Protein AF-A0A348XDM6-F1 (afdb_monomer)

Structure (mmCIF, N/CA/C/O backbone):
data_AF-A0A348XDM6-F1
#
_entry.id   AF-A0A348XDM6-F1
#
loop_
_atom_site.group_PDB
_atom_site.id
_atom_site.type_symbol
_atom_site.label_atom_id
_atom_site.label_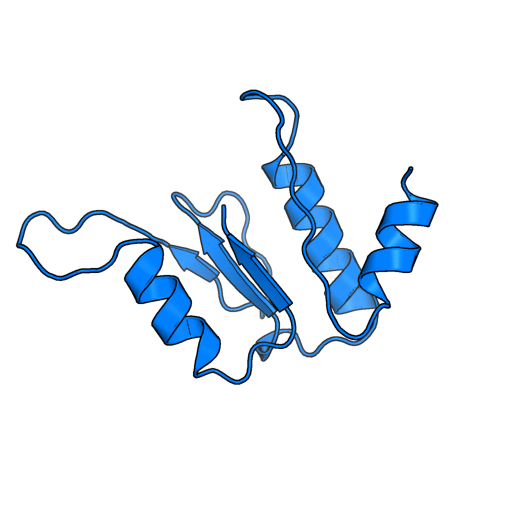alt_id
_atom_site.label_comp_id
_atom_site.label_asym_id
_atom_site.label_entity_id
_atom_site.label_seq_id
_atom_site.pdbx_PDB_ins_code
_atom_site.Cartn_x
_atom_site.Cartn_y
_atom_site.Cartn_z
_atom_site.occupancy
_atom_site.B_iso_or_equiv
_atom_site.auth_seq_id
_atom_site.auth_comp_id
_atom_site.auth_asym_id
_atom_site.auth_atom_id
_atom_site.pdbx_PDB_model_num
ATOM 1 N N . MET A 1 1 ? -15.473 7.479 -11.789 1.00 75.56 1 MET A N 1
ATOM 2 C CA . MET A 1 1 ? -14.185 6.786 -11.582 1.00 75.56 1 MET A CA 1
ATOM 3 C C . MET A 1 1 ? -13.543 7.171 -10.253 1.00 75.56 1 MET A C 1
ATOM 5 O O . MET A 1 1 ? -13.511 6.315 -9.388 1.00 75.56 1 MET A O 1
ATOM 9 N N . LEU A 1 2 ? -13.138 8.431 -10.024 1.00 82.25 2 LEU A N 1
ATOM 10 C CA . LEU A 1 2 ? -12.537 8.861 -8.740 1.00 82.25 2 LEU A CA 1
ATOM 11 C C . LEU A 1 2 ? -13.403 8.528 -7.512 1.00 82.25 2 LEU A C 1
ATOM 13 O O . LEU A 1 2 ? -12.962 7.790 -6.642 1.00 82.25 2 LEU A O 1
ATOM 17 N N . ARG A 1 3 ? -14.682 8.933 -7.513 1.00 88.19 3 ARG A N 1
ATOM 18 C CA . ARG A 1 3 ? -15.636 8.594 -6.433 1.00 88.19 3 ARG A CA 1
ATOM 19 C C . ARG A 1 3 ? -15.786 7.087 -6.190 1.00 88.19 3 ARG A C 1
ATOM 21 O O . ARG A 1 3 ? -16.072 6.662 -5.078 1.00 88.19 3 ARG A O 1
ATOM 28 N N . THR A 1 4 ? -15.620 6.281 -7.238 1.00 91.38 4 THR A N 1
ATOM 29 C CA . THR A 1 4 ? -15.687 4.818 -7.147 1.00 91.38 4 THR A CA 1
ATOM 30 C C . THR A 1 4 ? -14.457 4.283 -6.417 1.00 91.38 4 THR A C 1
ATOM 32 O O . THR A 1 4 ? -14.609 3.530 -5.462 1.00 91.38 4 THR A O 1
ATOM 35 N N . ILE A 1 5 ? -13.258 4.740 -6.791 1.00 90.00 5 ILE A N 1
ATOM 36 C CA . ILE A 1 5 ? -12.004 4.373 -6.117 1.00 90.00 5 ILE A CA 1
ATOM 37 C C . ILE A 1 5 ? -12.039 4.822 -4.651 1.00 90.00 5 ILE A C 1
ATOM 39 O O . ILE A 1 5 ? -11.781 4.014 -3.768 1.00 90.00 5 ILE A O 1
ATOM 43 N N . GLU A 1 6 ? -12.459 6.058 -4.370 1.00 90.94 6 GLU A N 1
ATOM 44 C CA . GLU A 1 6 ? -12.631 6.561 -2.997 1.00 90.94 6 GLU A CA 1
ATOM 45 C C . GLU A 1 6 ? -13.598 5.703 -2.171 1.00 90.94 6 GLU A C 1
ATOM 47 O O . GLU A 1 6 ? -13.389 5.504 -0.975 1.00 90.94 6 GLU A O 1
ATOM 52 N N . SER A 1 7 ? -14.670 5.191 -2.787 1.00 93.69 7 SER A N 1
ATOM 53 C CA . SER A 1 7 ? -15.595 4.282 -2.105 1.00 93.69 7 SER A CA 1
ATOM 54 C C . SER A 1 7 ? -14.958 2.922 -1.812 1.00 93.69 7 SER A C 1
ATOM 56 O O . SER A 1 7 ? -15.200 2.362 -0.747 1.00 93.69 7 SER A O 1
ATOM 58 N N . TRP A 1 8 ? -14.103 2.420 -2.709 1.00 94.75 8 TRP A N 1
ATOM 59 C CA . TRP A 1 8 ? -13.387 1.159 -2.520 1.00 94.75 8 TRP A CA 1
ATOM 60 C C . TRP A 1 8 ? -12.311 1.254 -1.442 1.00 94.75 8 TRP A C 1
ATOM 62 O O . TRP A 1 8 ? -12.182 0.329 -0.649 1.00 94.75 8 TRP A O 1
ATOM 72 N N . LEU A 1 9 ? -11.599 2.381 -1.349 1.00 93.50 9 LEU A N 1
ATOM 73 C CA . LEU A 1 9 ? -10.585 2.612 -0.310 1.00 93.50 9 LEU A CA 1
ATOM 74 C C . LEU A 1 9 ? -11.160 2.634 1.118 1.00 93.50 9 LEU A C 1
ATOM 76 O O . LEU A 1 9 ? -10.408 2.531 2.081 1.00 93.50 9 LEU A O 1
ATOM 80 N N . LYS A 1 10 ? -12.485 2.755 1.269 1.00 92.50 10 LYS A N 1
ATOM 81 C CA . LYS A 1 10 ? -13.185 2.694 2.564 1.00 92.50 10 LYS A CA 1
ATOM 82 C C . LYS A 1 10 ? -13.643 1.285 2.939 1.00 92.50 10 LYS A C 1
ATOM 84 O O . LYS A 1 10 ? -14.154 1.091 4.040 1.00 92.50 10 LYS A O 1
ATOM 89 N N . LEU A 1 11 ? -13.528 0.320 2.027 1.00 93.19 11 LEU A N 1
ATOM 90 C CA . LEU A 1 11 ? -13.902 -1.061 2.304 1.00 93.19 11 LEU A CA 1
ATOM 91 C C . LEU A 1 11 ? -12.867 -1.707 3.239 1.00 93.19 11 LEU A C 1
ATOM 93 O O . LEU A 1 11 ? -11.683 -1.391 3.154 1.00 93.19 11 LEU A O 1
ATOM 97 N N . PRO A 1 12 ? -13.285 -2.643 4.110 1.00 89.94 12 PRO A N 1
ATOM 98 C CA . PRO A 1 12 ? -12.387 -3.290 5.072 1.00 89.94 12 PRO A CA 1
ATOM 99 C C . PRO A 1 12 ? -11.329 -4.192 4.416 1.00 89.94 12 PRO A C 1
ATOM 101 O O . PRO A 1 12 ? -10.387 -4.616 5.079 1.00 89.94 12 PRO A O 1
ATOM 104 N N . GLY A 1 13 ? -11.492 -4.514 3.133 1.00 92.19 13 GLY A N 1
ATOM 105 C CA . GLY A 1 13 ? -10.546 -5.295 2.353 1.00 92.19 13 GLY A CA 1
ATOM 106 C C . GLY A 1 13 ? -10.991 -5.423 0.899 1.00 92.19 13 GLY A C 1
ATOM 107 O 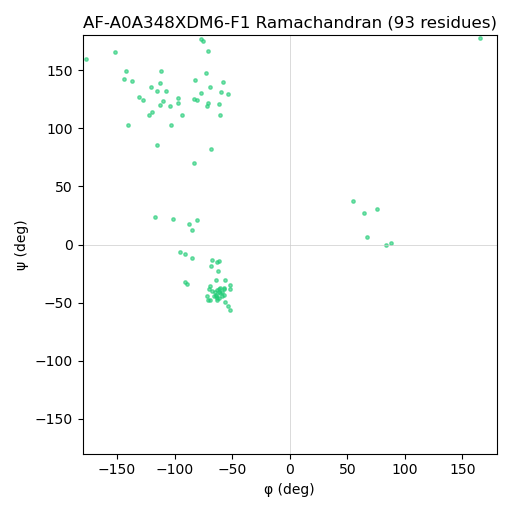O . GLY A 1 13 ? -12.164 -5.236 0.571 1.00 92.19 13 GLY A O 1
ATOM 108 N N . GLY A 1 14 ? -10.041 -5.741 0.025 1.00 93.94 14 GLY A N 1
ATOM 109 C CA . GLY A 1 14 ? -10.261 -5.899 -1.408 1.00 93.94 14 GLY A CA 1
ATOM 110 C C . GLY A 1 14 ? -8.944 -5.902 -2.180 1.00 93.94 14 GLY A C 1
ATOM 111 O O . GLY A 1 14 ? -7.875 -5.730 -1.598 1.00 93.94 14 GLY A O 1
ATOM 112 N N . LEU A 1 15 ? -9.031 -6.090 -3.497 1.00 94.31 15 LEU A N 1
ATOM 113 C CA . LEU A 1 15 ? -7.892 -6.028 -4.409 1.00 94.31 15 LEU A CA 1
ATOM 114 C C . LEU A 1 15 ? -8.211 -5.052 -5.542 1.00 94.31 15 LEU A C 1
ATOM 116 O O . LEU A 1 15 ? -9.212 -5.213 -6.238 1.00 94.31 15 LEU A O 1
ATOM 120 N N . ILE A 1 16 ? -7.347 -4.056 -5.730 1.00 92.75 16 ILE A N 1
ATOM 121 C CA . ILE A 1 16 ? -7.413 -3.117 -6.852 1.00 92.75 16 ILE A CA 1
ATOM 122 C C . ILE A 1 16 ? -6.226 -3.414 -7.767 1.00 92.75 16 ILE A C 1
ATOM 124 O O . ILE A 1 16 ? -5.081 -3.383 -7.327 1.00 92.75 16 ILE A O 1
ATOM 128 N N . ILE A 1 17 ? -6.502 -3.705 -9.039 1.00 92.88 17 ILE A N 1
ATOM 129 C CA . ILE A 1 17 ? -5.486 -3.994 -10.059 1.00 92.88 17 ILE A CA 1
ATOM 130 C C . ILE A 1 17 ? -5.544 -2.897 -11.120 1.00 92.88 17 ILE A C 1
ATOM 132 O O . ILE A 1 17 ? -6.622 -2.573 -11.618 1.00 92.88 17 ILE A O 1
ATOM 136 N N . LEU A 1 18 ? -4.384 -2.348 -11.484 1.00 90.69 18 LEU A N 1
ATOM 137 C CA . LEU A 1 18 ? -4.243 -1.307 -12.506 1.00 90.69 18 LEU A CA 1
ATOM 138 C C . LEU A 1 18 ? -3.433 -1.843 -13.703 1.00 90.69 18 LEU A C 1
ATOM 140 O O . LEU A 1 18 ? -2.213 -1.667 -13.737 1.00 90.69 18 LEU A O 1
ATOM 144 N N . PRO A 1 19 ? -4.076 -2.515 -14.679 1.00 88.12 19 PRO A N 1
ATOM 145 C CA . PRO A 1 19 ? -3.412 -3.078 -15.854 1.00 88.12 19 PRO A CA 1
ATOM 146 C C . PRO A 1 19 ? -3.220 -1.999 -16.930 1.00 88.12 19 PRO A C 1
ATOM 148 O O . PRO A 1 19 ? -3.898 -1.990 -17.956 1.00 88.12 19 PRO A O 1
ATOM 151 N N . VAL A 1 20 ? -2.331 -1.045 -16.668 1.00 87.62 20 VAL A N 1
ATOM 152 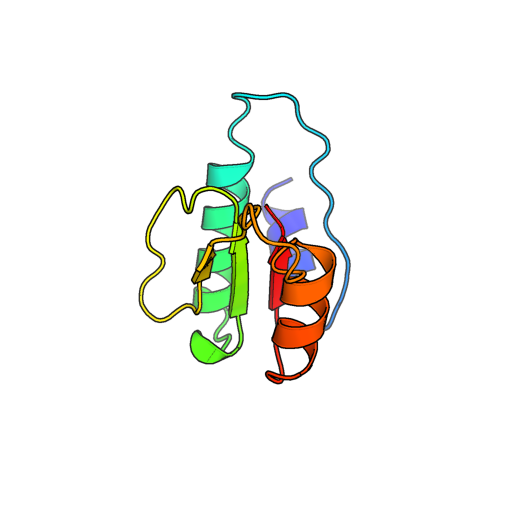C CA . VAL A 1 20 ? -2.042 0.077 -17.575 1.00 87.62 20 VAL A CA 1
ATOM 153 C C . VAL A 1 20 ? -0.631 -0.040 -18.164 1.00 87.62 20 VAL A C 1
ATOM 155 O O . VAL A 1 20 ? 0.254 -0.576 -17.494 1.00 87.62 20 VAL A O 1
ATOM 158 N N . PRO A 1 21 ? -0.392 0.446 -19.398 1.00 89.81 21 PRO A N 1
ATOM 159 C CA . PRO A 1 21 ? 0.939 0.436 -19.994 1.00 89.81 21 PRO A CA 1
ATOM 160 C C . PRO A 1 21 ? 1.876 1.448 -19.316 1.00 89.81 21 PRO A C 1
ATOM 162 O O . PRO A 1 21 ? 1.454 2.326 -18.554 1.00 89.81 21 PRO A O 1
ATOM 165 N N . THR A 1 22 ? 3.173 1.326 -19.601 1.00 86.62 22 THR A N 1
ATOM 166 C CA . THR A 1 22 ? 4.211 2.222 -19.078 1.00 86.62 22 THR A CA 1
ATOM 167 C C . THR A 1 22 ? 3.930 3.679 -19.454 1.00 86.62 22 THR A C 1
ATOM 169 O O . THR A 1 22 ? 3.515 3.974 -20.572 1.00 86.62 22 THR A O 1
ATOM 172 N N . GLY A 1 23 ? 4.166 4.604 -18.519 1.00 86.06 23 GLY A N 1
ATOM 173 C CA . GLY A 1 23 ? 3.993 6.044 -18.747 1.00 86.06 23 GLY A CA 1
ATOM 174 C C . GLY A 1 23 ? 2.562 6.573 -18.578 1.00 86.06 23 GLY A C 1
ATOM 175 O O . GLY A 1 23 ? 2.356 7.777 -18.667 1.00 86.06 23 GLY A O 1
ATOM 176 N N . CYS A 1 24 ? 1.573 5.729 -18.260 1.00 90.12 24 CYS A N 1
ATOM 177 C CA . CYS A 1 24 ? 0.184 6.167 -18.041 1.00 90.12 24 CYS A CA 1
ATOM 178 C C . CYS A 1 24 ? -0.123 6.671 -16.617 1.00 90.12 24 CYS A C 1
ATOM 180 O O . CYS A 1 24 ? -1.288 6.814 -16.256 1.00 90.12 24 CYS A O 1
ATOM 182 N N . GLY A 1 25 ? 0.898 6.918 -15.790 1.00 88.12 25 GLY A N 1
ATOM 183 C CA . GLY A 1 25 ? 0.710 7.431 -14.429 1.00 88.12 25 GLY A CA 1
ATOM 184 C C . GLY A 1 25 ? 0.215 6.393 -13.414 1.00 88.12 25 GLY A C 1
ATOM 185 O O . GLY A 1 25 ? -0.472 6.763 -12.461 1.00 88.12 25 GLY A O 1
ATOM 186 N N . LYS A 1 26 ? 0.564 5.104 -13.589 1.00 89.88 26 LYS A N 1
ATOM 187 C CA . LYS A 1 26 ? 0.282 4.030 -12.610 1.00 89.88 26 LYS A CA 1
ATOM 188 C C . LYS A 1 26 ? 0.785 4.426 -11.223 1.00 89.88 26 LYS A C 1
ATOM 190 O O . LYS A 1 26 ? -0.012 4.512 -10.294 1.00 89.88 26 LYS A O 1
ATOM 195 N N . THR A 1 27 ? 2.076 4.736 -11.119 1.00 88.38 27 THR A N 1
ATOM 196 C CA . THR A 1 27 ? 2.724 5.146 -9.870 1.00 88.38 27 THR A CA 1
ATOM 197 C C . THR A 1 27 ? 2.027 6.356 -9.261 1.00 88.38 27 THR A C 1
ATOM 199 O O . THR A 1 27 ? 1.620 6.301 -8.112 1.00 88.38 27 THR A O 1
ATOM 202 N N . THR A 1 28 ? 1.777 7.410 -10.044 1.00 90.38 28 THR A N 1
ATOM 203 C CA . THR A 1 28 ? 1.096 8.623 -9.561 1.00 90.38 28 THR A CA 1
ATOM 204 C C . THR A 1 28 ? -0.302 8.330 -9.017 1.00 90.38 28 THR A C 1
ATOM 206 O O . THR A 1 28 ? -0.702 8.875 -7.990 1.00 90.38 28 THR A O 1
ATOM 209 N N . THR A 1 29 ? -1.051 7.457 -9.694 1.00 90.88 29 THR A N 1
ATOM 210 C CA . THR A 1 29 ? -2.400 7.061 -9.268 1.00 90.88 29 THR A CA 1
ATOM 211 C C . THR A 1 29 ? -2.350 6.286 -7.958 1.00 90.88 29 THR A C 1
ATOM 213 O O . THR A 1 29 ? -3.130 6.550 -7.048 1.00 90.88 29 THR A O 1
ATOM 216 N N . ILE A 1 30 ? -1.411 5.351 -7.851 1.00 89.31 30 ILE A N 1
ATOM 217 C CA . ILE A 1 30 ? -1.193 4.548 -6.654 1.00 89.31 30 ILE A CA 1
ATOM 218 C C . ILE A 1 30 ? -0.756 5.434 -5.471 1.00 89.31 30 ILE A C 1
ATOM 220 O O . ILE A 1 30 ? -1.312 5.311 -4.381 1.00 89.31 30 ILE A O 1
ATOM 224 N N . ASP A 1 31 ? 0.167 6.371 -5.691 1.00 90.19 31 ASP A N 1
ATOM 225 C CA . ASP A 1 31 ? 0.648 7.307 -4.670 1.00 90.19 31 ASP A CA 1
ATOM 226 C C . ASP A 1 31 ? -0.500 8.178 -4.129 1.00 90.19 31 ASP A C 1
ATOM 228 O O . ASP A 1 31 ? -0.659 8.365 -2.920 1.00 90.19 31 ASP A O 1
ATOM 232 N N . ALA A 1 32 ? -1.381 8.644 -5.023 1.00 91.12 32 ALA A N 1
ATOM 233 C CA . ALA A 1 32 ? -2.597 9.362 -4.650 1.00 91.12 32 ALA A CA 1
ATOM 234 C C . ALA A 1 32 ? -3.562 8.495 -3.821 1.00 91.12 32 ALA A C 1
ATOM 236 O O . ALA A 1 32 ? -4.151 8.989 -2.859 1.00 91.12 32 ALA A O 1
ATOM 237 N N . MET A 1 33 ? -3.702 7.204 -4.145 1.00 92.50 33 MET A N 1
ATOM 238 C CA . MET A 1 33 ? -4.520 6.271 -3.361 1.00 92.50 33 MET A CA 1
ATOM 239 C C . MET A 1 33 ? -3.952 6.050 -1.955 1.00 92.50 33 MET A C 1
ATOM 241 O O . MET A 1 33 ? -4.722 6.028 -0.997 1.00 92.50 33 MET A O 1
ATOM 245 N N . VAL A 1 34 ? -2.628 5.934 -1.805 1.00 92.50 34 VAL A N 1
ATOM 246 C CA . VAL A 1 34 ? -1.994 5.824 -0.481 1.00 92.50 34 VAL A CA 1
ATOM 247 C C . VAL A 1 34 ? -2.234 7.086 0.335 1.00 92.50 34 VAL A C 1
ATOM 249 O O . VAL A 1 34 ? -2.690 7.000 1.471 1.00 92.50 34 VAL A O 1
ATOM 252 N N . ARG A 1 35 ? -2.016 8.269 -0.247 1.00 92.38 35 ARG A N 1
ATOM 253 C CA . ARG A 1 35 ? -2.289 9.549 0.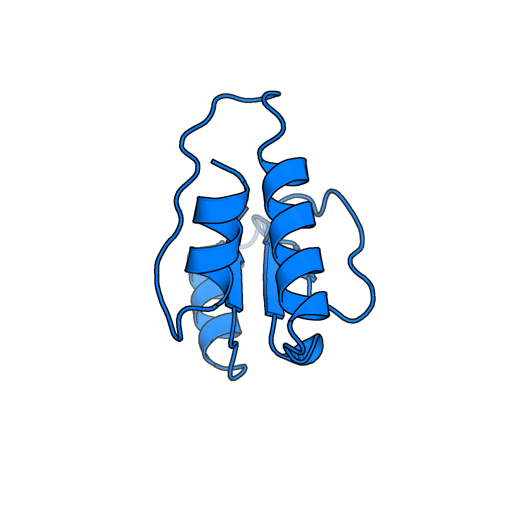427 1.00 92.38 35 ARG A CA 1
ATOM 254 C C . ARG A 1 35 ? -3.745 9.665 0.872 1.00 92.38 35 ARG A C 1
ATOM 256 O O . ARG A 1 35 ? -4.008 10.158 1.966 1.00 92.38 35 ARG A O 1
ATOM 263 N N . GLU A 1 36 ? -4.678 9.179 0.058 1.00 92.75 36 GLU A N 1
ATOM 264 C CA . GLU A 1 36 ? -6.091 9.144 0.424 1.00 92.75 36 GLU A CA 1
ATOM 265 C C . GLU A 1 36 ? -6.368 8.159 1.570 1.00 92.75 36 GLU A C 1
ATOM 267 O O . GLU A 1 36 ? -7.098 8.507 2.494 1.00 92.75 36 GLU A O 1
ATOM 272 N N . LEU A 1 37 ? -5.741 6.977 1.592 1.00 92.62 37 LEU A N 1
ATOM 273 C CA . LEU A 1 37 ? -5.838 6.047 2.727 1.00 92.62 37 LEU A CA 1
ATOM 274 C C . LEU A 1 37 ? -5.344 6.683 4.033 1.00 92.62 37 LEU A C 1
ATOM 276 O O . LEU A 1 37 ? -6.022 6.584 5.056 1.00 92.62 37 LEU A O 1
ATOM 280 N N . LEU A 1 38 ? -4.210 7.390 3.991 1.00 91.94 38 LEU A N 1
ATOM 281 C CA . LEU A 1 38 ? -3.688 8.126 5.147 1.00 91.94 38 LEU A CA 1
ATOM 282 C C . LEU A 1 38 ? -4.668 9.215 5.605 1.00 91.94 38 LEU A C 1
ATOM 284 O O . LEU A 1 38 ? -4.911 9.379 6.800 1.00 91.94 38 LEU A O 1
ATOM 288 N N . ARG A 1 39 ? -5.292 9.931 4.659 1.00 91.44 39 ARG A N 1
ATOM 289 C CA . ARG A 1 39 ? -6.322 10.941 4.948 1.00 91.44 39 ARG A CA 1
ATOM 290 C C . ARG A 1 39 ? -7.580 10.339 5.580 1.00 91.44 39 ARG A C 1
ATOM 292 O O . ARG A 1 39 ? -8.244 11.003 6.371 1.00 91.44 39 ARG A O 1
ATOM 299 N N . LEU A 1 40 ? -7.908 9.089 5.256 1.00 89.69 40 LEU A N 1
ATOM 300 C CA . LEU A 1 40 ? -9.021 8.329 5.834 1.00 89.69 40 LEU A CA 1
ATOM 301 C C . LEU A 1 40 ? -8.686 7.717 7.211 1.00 89.69 40 LEU A C 1
ATOM 303 O O . LEU A 1 40 ? -9.375 6.801 7.656 1.00 89.69 40 LEU A O 1
ATOM 307 N N . ASN A 1 41 ? -7.676 8.255 7.906 1.00 80.44 41 ASN A N 1
ATOM 308 C CA . ASN A 1 41 ? -7.214 7.847 9.235 1.00 80.44 41 ASN A CA 1
ATOM 309 C C . ASN A 1 41 ? -6.632 6.425 9.306 1.00 80.44 41 ASN A C 1
ATOM 311 O O . ASN A 1 41 ? -6.674 5.801 10.368 1.00 80.44 41 ASN A O 1
ATOM 315 N N . GLN A 1 42 ? -6.074 5.900 8.208 1.00 80.81 42 GLN A N 1
ATOM 316 C CA . GLN A 1 42 ? -5.192 4.735 8.315 1.00 80.81 42 GLN A CA 1
ATOM 317 C C . GLN A 1 42 ? -3.887 5.146 9.000 1.00 80.81 42 GLN A C 1
ATOM 319 O O . GLN A 1 42 ? -3.305 6.178 8.665 1.00 80.81 42 GLN A O 1
ATOM 324 N N . ASP A 1 43 ? -3.424 4.329 9.948 1.00 92.12 43 ASP A N 1
ATOM 325 C CA . ASP A 1 43 ? -2.112 4.507 10.570 1.00 92.12 43 ASP A CA 1
ATOM 326 C C . ASP A 1 43 ? -1.027 4.393 9.482 1.00 92.12 43 ASP A C 1
ATOM 328 O O . ASP A 1 43 ? -0.951 3.336 8.840 1.00 92.12 43 ASP A O 1
ATOM 332 N N . PRO A 1 44 ? -0.190 5.430 9.260 1.00 92.62 44 PRO A N 1
ATOM 333 C CA . PRO A 1 44 ? 0.885 5.390 8.273 1.00 92.62 44 PRO A CA 1
ATOM 334 C C . PRO A 1 44 ? 1.805 4.176 8.416 1.00 92.62 44 PRO A C 1
ATOM 336 O O . PRO A 1 44 ? 2.211 3.606 7.408 1.00 92.62 44 PRO A O 1
ATOM 339 N N . ALA A 1 45 ? 2.059 3.717 9.648 1.00 91.88 45 ALA A N 1
ATOM 340 C CA . ALA A 1 45 ? 2.902 2.550 9.907 1.00 91.88 45 ALA A CA 1
ATOM 341 C C . ALA A 1 45 ? 2.271 1.228 9.435 1.00 91.88 45 ALA A C 1
ATOM 343 O O . ALA A 1 45 ? 2.964 0.226 9.271 1.00 91.88 45 ALA A O 1
ATOM 344 N N . SER A 1 46 ? 0.955 1.220 9.218 1.00 92.62 46 SER A N 1
ATOM 345 C CA . SER A 1 46 ? 0.196 0.050 8.778 1.00 92.62 46 SER A CA 1
ATOM 346 C C . SER A 1 46 ? -0.022 -0.011 7.262 1.00 92.62 46 SER A C 1
ATOM 348 O O . SER A 1 46 ? -0.542 -1.010 6.759 1.00 92.62 46 SER A O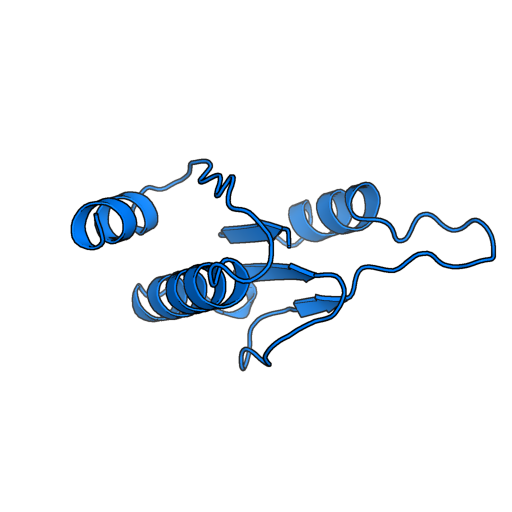 1
ATOM 350 N N . VAL A 1 47 ? 0.370 1.031 6.526 1.00 94.94 47 VAL A N 1
ATOM 351 C CA . VAL A 1 47 ? 0.382 1.036 5.060 1.00 94.94 47 VAL A CA 1
ATOM 352 C C . VAL A 1 47 ? 1.794 0.700 4.602 1.00 94.94 47 VAL A C 1
ATOM 354 O O . VAL A 1 47 ? 2.728 1.395 4.970 1.00 94.94 47 VAL A O 1
ATOM 357 N N . ILE A 1 48 ? 1.972 -0.360 3.815 1.00 95.12 48 ILE A N 1
ATOM 358 C CA . ILE A 1 48 ? 3.303 -0.797 3.363 1.00 95.12 48 ILE A CA 1
ATOM 359 C C . ILE A 1 48 ? 3.367 -0.770 1.842 1.00 95.12 48 ILE A C 1
ATOM 361 O O . ILE A 1 48 ? 2.450 -1.259 1.176 1.00 95.12 48 ILE A O 1
ATOM 365 N N . THR A 1 49 ? 4.461 -0.243 1.292 1.00 94.69 49 THR A N 1
ATOM 366 C CA . THR A 1 49 ? 4.728 -0.264 -0.151 1.00 94.69 49 THR A CA 1
ATOM 367 C C . THR A 1 49 ? 5.924 -1.150 -0.481 1.00 94.69 49 THR A C 1
ATOM 369 O O . THR A 1 49 ? 6.916 -1.174 0.248 1.00 94.69 49 THR A O 1
ATOM 372 N N . LEU A 1 50 ? 5.809 -1.924 -1.560 1.00 93.81 50 LEU A N 1
ATOM 373 C CA . LEU A 1 50 ? 6.869 -2.754 -2.131 1.00 93.81 50 LEU A CA 1
ATOM 374 C C . LEU A 1 50 ? 7.112 -2.274 -3.566 1.00 93.81 50 LEU A C 1
ATOM 376 O O . LEU A 1 50 ? 6.205 -2.391 -4.387 1.00 93.81 50 LEU A O 1
ATOM 380 N N . GLU A 1 51 ? 8.284 -1.718 -3.868 1.00 91.75 51 GLU A N 1
ATOM 381 C CA . GLU A 1 51 ? 8.536 -0.985 -5.124 1.00 91.75 51 GLU A CA 1
ATOM 382 C C . GLU A 1 51 ? 9.951 -1.239 -5.678 1.00 91.75 51 GLU A C 1
ATOM 384 O O . GLU A 1 51 ? 10.886 -1.409 -4.903 1.00 91.75 51 GLU A O 1
ATOM 389 N N . ASP A 1 52 ? 10.151 -1.199 -6.998 1.00 89.12 52 ASP A N 1
ATOM 390 C CA . ASP A 1 52 ? 11.483 -1.212 -7.630 1.00 89.12 52 ASP A CA 1
ATOM 391 C C . ASP A 1 52 ? 11.539 -0.264 -8.848 1.00 89.12 52 ASP A C 1
ATOM 393 O O . ASP A 1 52 ? 11.046 -0.630 -9.918 1.00 89.12 52 ASP A O 1
ATOM 397 N N . PRO A 1 53 ? 12.147 0.937 -8.745 1.00 88.94 53 PRO A N 1
ATOM 398 C CA . PRO A 1 53 ? 12.579 1.642 -7.533 1.00 88.94 53 PRO A CA 1
ATOM 399 C C . PRO A 1 53 ? 11.405 2.269 -6.759 1.00 88.94 53 PRO A C 1
ATOM 401 O O . PRO A 1 53 ? 10.280 2.305 -7.240 1.00 88.94 53 PRO A O 1
ATOM 404 N N . ILE A 1 54 ? 11.695 2.851 -5.590 1.00 89.81 54 ILE A N 1
ATOM 405 C CA . ILE A 1 54 ? 10.790 3.825 -4.960 1.00 89.81 54 ILE A CA 1
ATOM 406 C C . ILE A 1 54 ? 10.829 5.118 -5.784 1.00 89.81 54 ILE A C 1
ATOM 408 O O . ILE A 1 54 ? 11.898 5.709 -5.954 1.00 89.81 54 ILE A O 1
ATOM 412 N N . GLU A 1 55 ? 9.672 5.548 -6.282 1.00 88.00 55 GLU A N 1
ATOM 413 C CA . GLU A 1 55 ? 9.539 6.708 -7.181 1.00 88.00 55 GLU A CA 1
ATOM 414 C C . GLU A 1 55 ? 9.331 8.029 -6.422 1.00 88.00 55 GLU A C 1
ATOM 416 O O . GLU A 1 55 ? 9.798 9.088 -6.846 1.00 88.00 55 GLU A O 1
ATOM 421 N N . ALA A 1 56 ? 8.631 7.979 -5.285 1.00 87.81 56 ALA A N 1
ATOM 422 C CA . ALA A 1 56 ? 8.366 9.129 -4.430 1.00 87.81 56 ALA A CA 1
ATOM 423 C C . ALA A 1 56 ? 8.378 8.725 -2.952 1.00 87.81 56 ALA A C 1
ATOM 425 O O . ALA A 1 56 ? 7.897 7.656 -2.578 1.00 87.81 56 ALA A O 1
ATOM 426 N N . GLU A 1 57 ? 8.906 9.605 -2.102 1.00 89.94 57 GLU A N 1
ATOM 427 C CA . GLU A 1 57 ? 8.919 9.376 -0.660 1.00 89.94 57 GLU A CA 1
ATOM 428 C C . GLU A 1 57 ? 7.557 9.724 -0.039 1.00 89.94 57 GLU A C 1
ATOM 430 O O . GLU A 1 57 ? 7.036 10.843 -0.155 1.00 89.94 57 GLU A O 1
ATOM 435 N N . LEU A 1 58 ? 6.986 8.749 0.660 1.00 90.00 58 LEU A N 1
ATOM 436 C CA . LEU A 1 58 ? 5.761 8.858 1.430 1.00 90.00 58 LEU A CA 1
ATOM 437 C C . LEU A 1 58 ? 6.123 8.944 2.910 1.00 90.00 58 LEU A C 1
ATOM 439 O O . LEU A 1 58 ? 6.448 7.957 3.569 1.00 90.00 58 LEU A O 1
ATOM 443 N N . ARG A 1 59 ? 6.059 10.161 3.454 1.00 88.69 59 ARG A N 1
ATOM 444 C CA . ARG A 1 59 ? 6.426 10.420 4.848 1.00 88.69 59 ARG A CA 1
ATOM 445 C C . ARG A 1 59 ? 5.662 9.497 5.802 1.00 88.69 59 ARG A C 1
ATOM 447 O O . ARG A 1 59 ? 4.435 9.450 5.771 1.00 88.69 59 ARG A O 1
ATOM 454 N N . SER A 1 60 ? 6.408 8.845 6.695 1.00 90.38 60 SER A N 1
ATOM 455 C CA . SER A 1 60 ? 5.885 7.952 7.741 1.00 90.38 60 SER A CA 1
ATOM 456 C C . SER A 1 60 ? 5.237 6.657 7.237 1.00 90.38 60 SER A C 1
ATOM 458 O O . SER A 1 60 ? 4.711 5.909 8.055 1.00 90.38 60 SER A O 1
ATOM 460 N N . VAL A 1 61 ? 5.313 6.365 5.936 1.00 94.56 61 VAL A N 1
ATOM 461 C CA . VAL A 1 61 ? 4.886 5.092 5.346 1.00 94.56 61 VAL A CA 1
ATOM 462 C C . VAL A 1 61 ? 6.116 4.194 5.182 1.00 94.56 61 VAL A C 1
ATOM 464 O O . VAL A 1 61 ? 7.099 4.624 4.579 1.00 94.56 61 VAL A O 1
ATOM 467 N N . PRO A 1 62 ? 6.111 2.957 5.703 1.00 94.19 62 PRO A N 1
ATOM 468 C CA . PRO A 1 62 ? 7.134 1.969 5.384 1.00 94.19 62 PRO A CA 1
ATOM 469 C C . PRO A 1 62 ? 7.171 1.650 3.881 1.00 94.19 62 PRO A C 1
ATOM 471 O O . PRO A 1 62 ? 6.260 1.011 3.349 1.00 94.19 62 PRO A O 1
ATOM 474 N N . GLN A 1 63 ? 8.248 2.062 3.210 1.00 92.88 63 GLN A N 1
ATOM 475 C CA . GLN A 1 63 ? 8.496 1.762 1.799 1.00 92.88 63 GLN A CA 1
ATOM 476 C C . GLN A 1 63 ? 9.698 0.830 1.669 1.00 92.88 63 GLN A C 1
ATOM 478 O O . GLN A 1 63 ? 10.808 1.149 2.100 1.00 92.88 63 GLN A O 1
ATOM 483 N N . MET A 1 64 ? 9.475 -0.342 1.087 1.00 91.69 64 MET A N 1
ATOM 484 C CA . MET A 1 64 ? 10.516 -1.323 0.830 1.00 91.69 64 MET A CA 1
ATOM 485 C C . MET A 1 64 ? 10.876 -1.297 -0.642 1.00 91.69 64 MET A C 1
ATOM 487 O O . MET A 1 64 ? 10.057 -1.623 -1.504 1.00 91.69 64 MET A O 1
ATOM 491 N N . ARG A 1 65 ? 12.139 -0.979 -0.918 1.00 90.19 65 ARG A N 1
ATOM 492 C CA . ARG A 1 65 ? 12.694 -1.224 -2.236 1.00 90.19 65 ARG A CA 1
ATOM 493 C C . ARG A 1 65 ? 12.897 -2.727 -2.419 1.00 90.19 65 ARG A C 1
ATOM 495 O O . ARG A 1 65 ? 13.662 -3.341 -1.679 1.00 90.19 65 ARG A O 1
ATOM 502 N N . VAL A 1 66 ? 12.224 -3.301 -3.401 1.00 88.81 66 VAL A N 1
ATOM 503 C CA . VAL A 1 66 ? 12.453 -4.664 -3.870 1.00 88.81 66 VAL A CA 1
ATOM 504 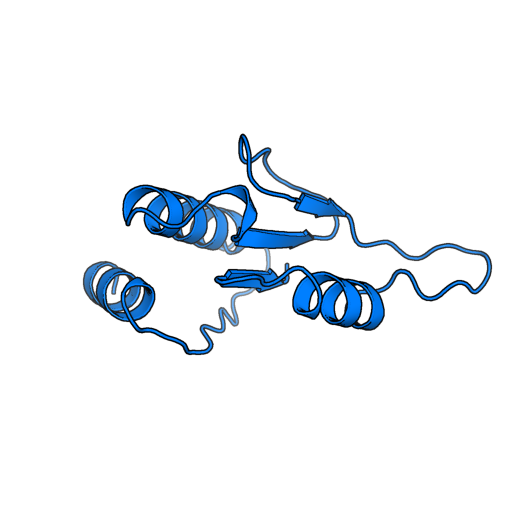C C . VAL A 1 66 ? 13.628 -4.631 -4.843 1.00 88.81 66 VAL A C 1
ATOM 506 O O . VAL A 1 66 ? 13.798 -3.679 -5.598 1.00 88.81 66 VAL A O 1
ATOM 509 N N . GLY A 1 67 ? 14.481 -5.646 -4.800 1.00 77.19 67 GLY A N 1
ATOM 510 C CA . GLY A 1 67 ? 15.611 -5.757 -5.712 1.00 77.19 67 GLY A CA 1
ATOM 511 C C . GLY A 1 67 ? 15.986 -7.211 -5.941 1.00 77.19 67 GLY A C 1
ATOM 512 O O . GLY A 1 67 ? 15.568 -8.101 -5.201 1.00 77.19 67 GLY A O 1
ATOM 513 N N . GLN A 1 68 ? 16.791 -7.454 -6.969 1.00 58.69 68 GLN A N 1
ATOM 514 C CA . GLN A 1 68 ? 17.463 -8.737 -7.140 1.00 58.69 68 GLN A CA 1
ATOM 515 C C . GLN A 1 68 ? 18.849 -8.630 -6.502 1.00 58.69 68 GLN A C 1
ATOM 517 O O . GLN A 1 68 ? 19.686 -7.867 -6.979 1.00 58.69 68 GLN A O 1
ATOM 522 N N . LEU A 1 69 ? 19.085 -9.343 -5.398 1.00 53.34 69 LEU A N 1
ATOM 523 C CA . LEU A 1 69 ? 20.447 -9.546 -4.907 1.00 53.34 69 LEU A CA 1
ATOM 524 C C . LEU A 1 69 ? 21.109 -10.606 -5.788 1.00 53.34 69 LEU A C 1
ATOM 526 O O . LEU A 1 69 ? 20.547 -11.675 -6.018 1.00 53.34 69 LEU A O 1
ATOM 530 N N . SER A 1 70 ? 22.308 -10.296 -6.270 1.00 52.88 70 SER A N 1
ATOM 531 C CA . SER A 1 70 ? 23.103 -11.140 -7.168 1.00 52.88 70 SER A CA 1
ATOM 532 C C . SER A 1 70 ? 23.488 -12.506 -6.574 1.00 52.88 70 SER A C 1
ATOM 534 O O . SER A 1 70 ? 23.887 -13.389 -7.327 1.00 52.88 70 SER A O 1
ATOM 536 N N . ASP A 1 71 ? 23.343 -12.694 -5.255 1.00 52.56 71 ASP A N 1
ATOM 537 C CA . ASP A 1 71 ? 23.975 -13.782 -4.492 1.00 52.56 71 ASP A CA 1
ATOM 538 C C . ASP A 1 71 ? 22.993 -14.775 -3.829 1.00 52.56 71 ASP A C 1
ATOM 540 O O . ASP A 1 71 ? 23.349 -15.471 -2.882 1.00 52.56 71 ASP A O 1
ATOM 54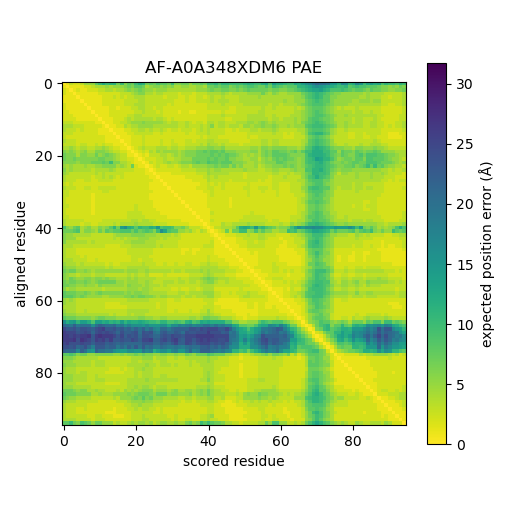4 N N . GLY A 1 72 ? 21.766 -14.908 -4.345 1.00 51.50 72 GLY A N 1
ATOM 545 C CA . GLY A 1 72 ? 20.904 -16.065 -4.043 1.00 51.50 72 GLY A CA 1
ATOM 546 C C . GLY A 1 72 ? 20.004 -15.966 -2.804 1.00 51.50 72 GLY A C 1
ATOM 547 O O . GLY A 1 72 ? 19.238 -16.898 -2.558 1.00 51.50 72 GLY A O 1
ATOM 548 N N . ASP A 1 73 ? 20.022 -14.846 -2.078 1.00 56.44 73 ASP A N 1
ATOM 549 C CA . ASP A 1 73 ? 19.012 -14.546 -1.060 1.00 56.44 73 ASP A CA 1
ATOM 550 C C . ASP A 1 73 ? 17.760 -13.922 -1.702 1.00 56.44 73 ASP A C 1
ATOM 552 O O . ASP A 1 73 ? 17.812 -12.920 -2.422 1.00 56.44 73 ASP A O 1
ATOM 556 N N . ASP A 1 74 ? 16.611 -14.544 -1.438 1.00 54.94 74 ASP A N 1
ATOM 557 C CA . ASP A 1 74 ? 15.294 -14.201 -1.976 1.00 54.94 74 ASP A CA 1
ATOM 558 C C . ASP A 1 74 ? 14.813 -12.843 -1.405 1.00 54.94 74 ASP A C 1
ATOM 560 O O . ASP A 1 74 ? 14.047 -12.781 -0.447 1.00 54.94 74 ASP A O 1
ATOM 564 N N . CYS A 1 75 ? 15.261 -11.721 -1.976 1.00 67.50 75 CYS A N 1
ATOM 565 C CA . CYS A 1 75 ? 14.749 -10.369 -1.677 1.00 67.50 75 CYS A CA 1
ATOM 566 C C . CYS A 1 75 ? 13.772 -9.842 -2.747 1.00 67.50 75 CYS A C 1
ATOM 568 O O . CYS A 1 75 ? 13.550 -8.637 -2.864 1.00 67.50 75 CYS A O 1
ATOM 570 N N . GLY A 1 76 ? 13.162 -10.741 -3.525 1.00 85.00 76 GLY A N 1
ATOM 571 C CA . GLY A 1 76 ? 12.149 -10.398 -4.524 1.00 85.00 76 GLY A CA 1
ATOM 572 C C . GLY A 1 76 ? 10.768 -10.094 -3.928 1.00 85.00 76 GLY A C 1
ATOM 573 O O . GLY A 1 76 ? 10.515 -10.271 -2.733 1.00 85.00 76 GLY A O 1
ATOM 574 N N . TYR A 1 77 ? 9.822 -9.708 -4.792 1.00 88.50 77 TYR A N 1
ATOM 575 C CA . TYR A 1 77 ? 8.449 -9.355 -4.401 1.00 88.50 77 TYR A CA 1
ATOM 576 C C . TYR A 1 77 ? 7.760 -10.422 -3.548 1.00 88.50 77 TYR A C 1
ATOM 578 O O . TYR A 1 77 ? 7.041 -10.089 -2.612 1.00 88.50 77 TYR A O 1
ATOM 586 N N . ALA A 1 78 ? 7.985 -11.707 -3.834 1.00 89.00 78 ALA A N 1
ATOM 587 C CA . ALA A 1 78 ? 7.368 -12.794 -3.079 1.00 89.00 78 ALA A CA 1
ATOM 588 C C . ALA A 1 78 ? 7.832 -12.826 -1.613 1.00 89.00 78 ALA A C 1
ATOM 590 O O . ALA A 1 78 ? 7.014 -13.012 -0.712 1.00 89.00 78 ALA A O 1
ATOM 591 N N . ALA A 1 79 ? 9.128 -12.643 -1.361 1.00 87.94 79 ALA A N 1
ATOM 592 C CA . ALA A 1 79 ? 9.675 -12.611 -0.011 1.00 87.94 79 ALA A CA 1
ATOM 593 C C . ALA A 1 79 ? 9.281 -11.324 0.721 1.00 87.94 79 ALA A C 1
ATOM 595 O O . ALA A 1 79 ? 8.801 -11.385 1.855 1.00 87.94 79 ALA A O 1
ATOM 596 N N . ALA A 1 80 ? 9.379 -10.181 0.038 1.00 89.56 80 ALA A N 1
ATOM 597 C CA . ALA A 1 80 ? 8.954 -8.883 0.551 1.00 89.56 80 ALA A CA 1
ATOM 598 C C . ALA A 1 80 ? 7.468 -8.886 0.952 1.00 89.56 80 ALA A C 1
ATOM 600 O O . ALA A 1 80 ? 7.111 -8.450 2.046 1.00 89.56 80 ALA A O 1
ATOM 601 N N . LEU A 1 81 ? 6.604 -9.483 0.125 1.00 91.38 81 LEU A N 1
ATOM 602 C CA . LEU A 1 81 ? 5.181 -9.644 0.414 1.00 91.38 81 LEU A CA 1
ATOM 603 C C . LEU A 1 81 ? 4.943 -10.520 1.649 1.00 91.38 81 LEU A C 1
ATOM 605 O O . LEU A 1 81 ? 4.164 -10.149 2.526 1.00 91.38 81 LEU A O 1
ATOM 609 N N . ARG A 1 82 ? 5.634 -11.664 1.763 1.00 90.19 82 ARG A N 1
ATOM 610 C CA . ARG A 1 82 ? 5.534 -12.534 2.951 1.00 90.19 82 ARG A CA 1
ATOM 611 C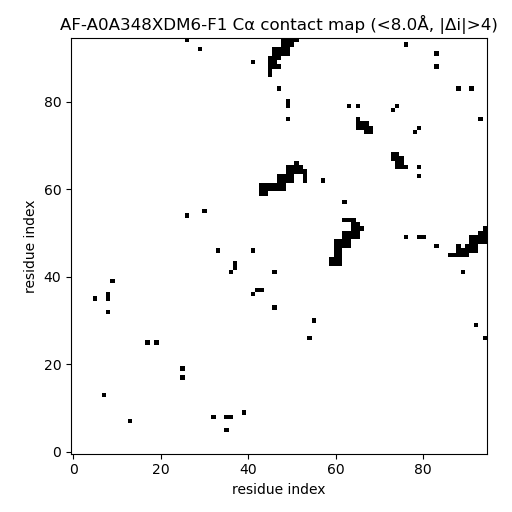 C . ARG A 1 82 ? 5.966 -11.812 4.225 1.00 90.19 82 ARG A C 1
ATOM 613 O O . ARG A 1 82 ? 5.367 -12.048 5.273 1.00 90.19 82 ARG A O 1
ATOM 620 N N . LEU A 1 83 ? 6.995 -10.970 4.147 1.00 88.31 83 LEU A N 1
ATOM 621 C CA . LEU A 1 83 ? 7.480 -10.181 5.276 1.00 88.31 83 LEU A CA 1
ATOM 622 C C . LEU A 1 83 ? 6.474 -9.088 5.659 1.00 88.31 83 LEU A C 1
ATOM 624 O O . LEU A 1 83 ? 6.109 -8.980 6.828 1.00 88.31 83 LEU A O 1
ATOM 628 N N . ALA A 1 84 ? 5.969 -8.336 4.682 1.00 90.25 84 ALA A N 1
ATOM 629 C CA . ALA A 1 84 ? 5.004 -7.262 4.898 1.00 90.25 84 ALA A CA 1
ATOM 630 C C . ALA A 1 84 ? 3.681 -7.765 5.506 1.00 90.25 84 ALA A C 1
ATOM 632 O O . ALA A 1 84 ? 3.142 -7.144 6.419 1.00 90.25 84 ALA A O 1
ATOM 633 N N . LEU A 1 85 ? 3.200 -8.946 5.099 1.00 90.56 85 LEU A N 1
ATOM 634 C CA . LEU A 1 85 ? 2.003 -9.565 5.688 1.00 90.56 85 LEU A CA 1
ATOM 635 C C . LEU A 1 85 ? 2.152 -9.893 7.186 1.00 90.56 85 LEU A C 1
ATOM 637 O O . LEU A 1 85 ? 1.151 -9.994 7.892 1.00 90.56 85 LEU A O 1
ATOM 641 N N . ARG A 1 86 ? 3.382 -10.040 7.697 1.00 91.56 86 ARG A N 1
ATOM 642 C CA . ARG A 1 86 ? 3.647 -10.284 9.126 1.00 91.56 86 ARG A CA 1
ATOM 643 C C . ARG A 1 86 ? 3.699 -9.002 9.960 1.00 91.56 86 ARG A C 1
ATOM 645 O O . ARG A 1 86 ? 3.667 -9.093 11.181 1.00 91.56 86 ARG A O 1
ATOM 652 N N . GLN A 1 87 ? 3.737 -7.829 9.325 1.00 87.56 87 GLN A N 1
ATOM 653 C CA . GLN A 1 87 ? 3.825 -6.519 9.983 1.00 87.56 87 GLN A CA 1
ATOM 654 C C . GLN A 1 87 ? 2.449 -5.926 10.349 1.00 87.56 87 GLN A C 1
ATOM 656 O O . GLN A 1 87 ? 2.340 -4.730 10.592 1.00 87.56 87 GLN A O 1
ATOM 661 N N . ASN A 1 88 ? 1.380 -6.739 10.386 1.00 88.56 88 ASN A N 1
ATOM 662 C CA . ASN A 1 88 ? 0.003 -6.273 10.635 1.00 88.56 88 ASN A CA 1
ATOM 663 C C . ASN A 1 88 ? -0.439 -5.155 9.661 1.00 88.56 88 ASN A C 1
ATOM 665 O O . ASN A 1 88 ? -1.148 -4.219 10.037 1.00 88.56 88 ASN A O 1
ATOM 669 N N . ALA A 1 89 ? -0.012 -5.260 8.399 1.00 91.56 89 ALA A N 1
ATOM 670 C CA . ALA A 1 89 ? -0.359 -4.303 7.356 1.00 91.56 89 ALA A CA 1
ATOM 671 C C . ALA A 1 89 ? -1.883 -4.231 7.148 1.00 91.56 89 ALA A C 1
ATOM 673 O O . ALA A 1 89 ? -2.553 -5.257 7.005 1.00 91.56 89 ALA A O 1
ATOM 674 N N . LYS A 1 90 ? -2.429 -3.012 7.112 1.00 92.38 90 LYS A N 1
ATOM 675 C CA . LYS A 1 90 ? -3.834 -2.720 6.780 1.00 92.38 90 LYS A CA 1
ATOM 676 C C . LYS A 1 90 ? -4.032 -2.477 5.293 1.00 92.38 90 LYS A C 1
ATOM 678 O O . LYS A 1 90 ? -5.073 -2.832 4.750 1.00 92.38 90 LYS A O 1
ATOM 683 N N . ALA A 1 91 ? -3.025 -1.914 4.639 1.00 93.75 91 ALA A N 1
ATOM 684 C CA . ALA A 1 91 ? -2.988 -1.762 3.198 1.00 93.75 91 ALA A CA 1
ATOM 685 C C . ALA A 1 91 ? -1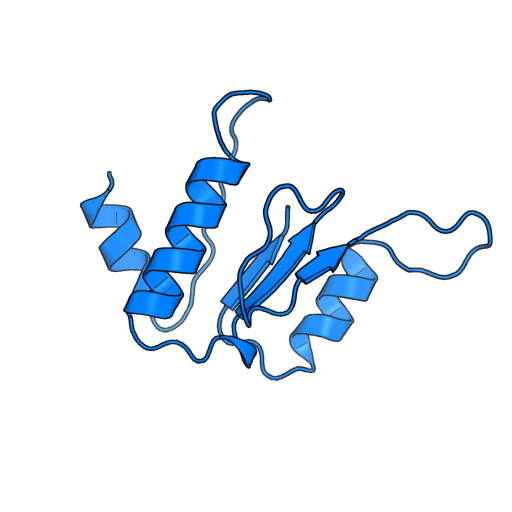.598 -2.123 2.689 1.00 93.75 91 ALA A C 1
ATOM 687 O O . ALA A 1 91 ? -0.587 -1.798 3.315 1.00 93.75 91 ALA A O 1
ATOM 688 N N . LEU A 1 92 ? -1.564 -2.804 1.549 1.00 94.62 92 LEU A N 1
ATOM 689 C CA . LEU A 1 92 ? -0.329 -3.221 0.919 1.00 94.62 92 LEU A CA 1
ATOM 690 C C . LEU A 1 92 ? -0.349 -2.828 -0.552 1.00 94.62 92 LEU A C 1
ATOM 692 O O . LEU A 1 92 ? -1.286 -3.145 -1.286 1.00 94.62 92 LEU A O 1
ATOM 696 N N . LEU A 1 93 ? 0.698 -2.126 -0.954 1.00 93.81 93 LEU A N 1
ATOM 697 C CA . LEU A 1 93 ? 0.941 -1.686 -2.314 1.00 93.81 93 LEU A CA 1
ATOM 698 C C . LEU A 1 93 ? 2.069 -2.522 -2.900 1.00 93.81 93 LEU A C 1
ATOM 700 O O . LEU A 1 93 ? 3.120 -2.674 -2.280 1.00 93.81 93 LEU A O 1
ATOM 704 N N . VAL A 1 94 ? 1.849 -3.032 -4.110 1.00 91.56 94 VAL A N 1
ATOM 705 C CA . VAL A 1 94 ? 2.861 -3.761 -4.879 1.00 91.56 94 VAL A CA 1
ATOM 706 C C . VAL A 1 94 ? 3.055 -3.052 -6.216 1.00 91.56 94 VAL A C 1
ATOM 708 O O . VAL A 1 94 ? 2.126 -3.006 -7.030 1.00 91.56 94 VAL A O 1
ATOM 711 N N . GLY A 1 95 ? 4.232 -2.448 -6.387 1.00 85.12 95 GLY A N 1
ATOM 712 C CA . GLY A 1 95 ? 4.668 -1.719 -7.580 1.00 85.12 95 GLY A CA 1
ATOM 713 C C . GLY A 1 95 ? 4.973 -2.645 -8.736 1.00 85.12 95 GLY A C 1
ATOM 714 O O . GLY A 1 95 ? 5.660 -3.652 -8.477 1.00 85.12 95 GLY A O 1
#

Mean predicted aligned error: 4.88 Å

Sequence (95 aa):
MLRTIESWLKLPGGLIILPVPTGCGKTTTIDAMVRELLRLNQDPASVITLEDPIEAELRSVPQMRVGQLSDGDDCGYAAALRLALRQNAKALLVG

Secondary structure (DSSP, 8-state):
-HHHHHHHTTSSS--------TTSSHHHHHHHHHHHHHHTT--GGGEEEEESS--S--TTS-EEEP---TTS---SHHHHHHHHGGGT-SEEEE-

Nearest PDB structures (foldseek):
  4pht-assembly3_C  TM=9.064E-01  e=8.148E-05  Vibrio vulnificus CMCP6
  1p9w-assembly1_A  TM=9.046E-01  e=9.996E-05  Vibrio cholerae
  4ksr-assembly1_A  TM=8.796E-01  e=1.226E-04  Vibrio cholerae O1 biovar El Tor str. N16961
  8dzg-assembly1_A  TM=8.571E-01  e=5.960E-03  Escherichia coli

pLDDT: mean 87.34, std 10.21, range [51.5, 95.12]

Solvent-accessible surface area (backbone atoms only — not comparable to full-atom values): 6004 Å² total; per-residue (Å²): 106,69,72,56,53,60,55,54,70,70,45,98,71,88,85,88,82,82,97,67,67,91,91,72,48,63,68,61,53,51,53,51,51,52,55,48,41,46,72,70,69,44,59,42,76,26,33,37,38,39,20,71,71,76,88,71,92,56,86,71,36,50,70,43,72,42,47,86,56,95,80,79,60,77,44,36,67,71,45,50,49,60,53,48,66,70,61,68,50,78,42,79,47,80,104

Foldseek 3Di:
DVVVLLVVLPDQDDDDDDPDDPPPCPVVVVVVSLVSNVVVVDQQDQEEEEDQDPPDDDPSHHYHDQDDDPPPDPSHPVVVVVVSVVSNHSHYHYD

Radius of gyration: 13.76 Å; Cα contacts (8 Å, |Δi|>4): 99; chains: 1; bounding box: 40×27×31 Å